Protein AF-A0A7S2Q8S0-F1 (afdb_monomer_lite)

pLDDT: mean 94.77, std 6.72, range [48.88, 98.56]

Radius of gyration: 13.39 Å; chains: 1; bounding box: 34×38×30 Å

Foldseek 3Di:
DQAKDWAFFPVQDWDWDWAKKAFDDALLCVPPVPPRHRPIDIFTFTDRGQATDGPDPVNVVVQVVLRFQGMFQADPVRAGDQDPPSLPRSHPSRGFWGADSNSPDIDGRTDVVVVDDD

Sequence (118 aa):
EEQPRSIHNKSGRFESRFTTVRIERCAASAVWLQGMEGSQMGVWVAHGEGRCHFPAPAVFERVRAREQVPMRYVDDDGAATERYPFN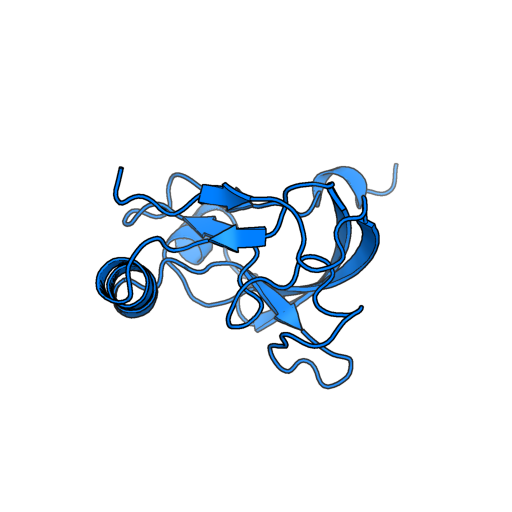PNGSPEGIVGLCSADGRHLAMMPHPERVTVW

InterPro domains:
  IPR029062 Class I glutamine amidotransferase-like [G3DSA:3.40.50.880] (1-118)
  IPR029062 Class I glutamine amidotransferase-like [SSF52317] (4-116)

Organism: NCBI:txid1333877

Structure (mmCIF, N/CA/C/O backbone):
data_AF-A0A7S2Q8S0-F1
#
_entry.id   AF-A0A7S2Q8S0-F1
#
loop_
_atom_site.group_PDB
_atom_site.id
_atom_site.type_symbol
_atom_site.label_atom_id
_atom_site.label_alt_id
_atom_site.label_comp_id
_atom_site.label_asym_id
_atom_site.label_entity_id
_atom_site.label_seq_id
_atom_site.pdbx_PDB_ins_code
_atom_site.Cartn_x
_atom_site.Cartn_y
_atom_site.Cartn_z
_atom_site.occupancy
_atom_site.B_iso_or_equiv
_atom_site.auth_seq_id
_atom_site.auth_comp_id
_atom_site.auth_asym_id
_atom_site.auth_atom_id
_atom_site.pdbx_PDB_model_num
ATOM 1 N N . GLU A 1 1 ? 20.006 -9.556 -0.561 1.00 57.66 1 GLU A N 1
ATOM 2 C CA . GLU A 1 1 ? 19.031 -8.441 -0.513 1.00 57.66 1 GLU A CA 1
ATOM 3 C C . GLU A 1 1 ? 17.639 -8.901 -0.971 1.00 57.66 1 GLU A C 1
ATOM 5 O O . GLU A 1 1 ? 17.241 -8.644 -2.098 1.00 57.66 1 GLU A O 1
ATOM 10 N N . GLU A 1 2 ? 16.882 -9.602 -0.120 1.00 82.75 2 GLU A N 1
ATOM 11 C CA . GLU A 1 2 ? 15.547 -10.144 -0.475 1.00 82.75 2 GLU A CA 1
ATOM 12 C C . GLU A 1 2 ? 14.382 -9.447 0.250 1.00 82.75 2 GLU A C 1
ATOM 14 O O . GLU A 1 2 ? 13.262 -9.957 0.299 1.00 82.75 2 GLU A O 1
ATOM 19 N N . GLN A 1 3 ? 14.637 -8.295 0.869 1.00 88.69 3 GLN A N 1
ATOM 20 C CA . GLN A 1 3 ? 13.606 -7.561 1.597 1.00 88.69 3 GLN A CA 1
ATOM 21 C C . GLN A 1 3 ? 12.861 -6.591 0.669 1.00 88.69 3 GLN A C 1
ATOM 23 O O . GLN A 1 3 ? 13.462 -6.080 -0.286 1.00 88.69 3 GLN A O 1
ATOM 28 N N . PRO A 1 4 ? 11.566 -6.328 0.934 1.00 93.62 4 PRO A N 1
ATOM 29 C CA . PRO A 1 4 ? 10.862 -5.222 0.305 1.00 93.62 4 PRO A CA 1
ATOM 30 C C . PRO A 1 4 ? 11.606 -3.910 0.558 1.00 93.62 4 PRO A C 1
ATOM 32 O O . PRO A 1 4 ? 12.161 -3.705 1.637 1.00 93.62 4 PRO A O 1
ATOM 35 N N . ARG A 1 5 ? 11.611 -3.023 -0.432 1.00 94.81 5 ARG A N 1
ATOM 36 C CA . ARG A 1 5 ? 12.244 -1.705 -0.327 1.00 94.81 5 ARG A CA 1
ATOM 37 C C . ARG A 1 5 ? 11.452 -0.666 -1.099 1.00 94.81 5 ARG A C 1
ATOM 39 O O . ARG A 1 5 ? 10.749 -1.012 -2.048 1.00 94.81 5 ARG A O 1
ATOM 46 N N . SER A 1 6 ? 11.600 0.592 -0.716 1.00 96.00 6 SER A N 1
ATOM 47 C CA . SER A 1 6 ? 11.070 1.704 -1.496 1.00 96.00 6 SER A CA 1
ATOM 48 C C . SER A 1 6 ? 12.042 2.054 -2.622 1.00 96.00 6 SER A C 1
ATOM 50 O O . SER A 1 6 ? 13.255 2.059 -2.425 1.00 96.00 6 SER A O 1
ATOM 52 N N . ILE A 1 7 ? 11.509 2.287 -3.818 1.00 97.06 7 ILE A N 1
ATOM 53 C CA . ILE A 1 7 ? 12.259 2.734 -4.996 1.00 97.06 7 ILE A CA 1
ATOM 54 C C . ILE A 1 7 ? 11.559 3.941 -5.623 1.00 97.06 7 ILE A C 1
ATOM 56 O O . ILE A 1 7 ? 10.447 4.305 -5.230 1.00 97.06 7 ILE A O 1
ATOM 60 N N . HIS A 1 8 ? 12.190 4.526 -6.642 1.00 98.06 8 HIS A N 1
ATOM 61 C CA . HIS A 1 8 ? 11.623 5.615 -7.433 1.00 98.06 8 HIS A CA 1
ATOM 62 C C . HIS A 1 8 ? 10.179 5.330 -7.869 1.00 98.06 8 HIS A C 1
ATOM 64 O O . HIS A 1 8 ? 9.843 4.236 -8.342 1.00 98.06 8 HIS A O 1
ATOM 70 N N . ASN A 1 9 ? 9.331 6.349 -7.722 1.00 98.19 9 ASN A N 1
ATOM 71 C CA . ASN A 1 9 ? 7.950 6.315 -8.183 1.00 98.19 9 ASN A CA 1
ATOM 72 C C . ASN A 1 9 ? 7.899 5.936 -9.669 1.00 98.19 9 ASN A C 1
ATOM 74 O O . ASN A 1 9 ? 8.736 6.370 -10.463 1.00 98.19 9 ASN A O 1
ATOM 78 N N . LYS A 1 10 ? 6.865 5.196 -10.081 1.00 97.50 10 LYS A N 1
ATOM 79 C CA . LYS A 1 10 ? 6.656 4.849 -11.496 1.00 97.50 10 LYS A CA 1
ATOM 80 C C . LYS A 1 10 ? 6.512 6.090 -12.392 1.00 97.50 10 LYS A C 1
ATOM 82 O O . LYS A 1 10 ? 6.860 6.022 -13.565 1.00 97.50 10 LYS A O 1
ATOM 87 N N . SER A 1 11 ? 6.041 7.215 -11.845 1.00 95.81 11 SER A N 1
ATOM 88 C CA . SER A 1 11 ? 5.950 8.498 -12.555 1.00 95.81 11 SER A CA 1
ATOM 89 C C . SER A 1 11 ? 7.310 9.154 -12.829 1.00 95.81 11 SER A C 1
ATOM 91 O O . SER A 1 11 ? 7.381 10.076 -13.640 1.00 95.81 11 SER A O 1
ATOM 93 N N . GLY A 1 12 ? 8.383 8.722 -12.151 1.00 95.94 12 GLY A N 1
ATOM 94 C CA . GLY A 1 12 ? 9.696 9.369 -12.203 1.00 95.94 12 GLY A CA 1
ATOM 95 C C . GLY A 1 12 ? 9.717 10.775 -11.590 1.00 95.94 12 GLY A C 1
ATOM 96 O O . GLY A 1 12 ? 10.649 11.534 -11.843 1.00 95.94 12 GLY A O 1
ATOM 97 N N . ARG A 1 13 ? 8.685 11.152 -10.823 1.00 96.50 13 ARG A N 1
ATOM 98 C CA . ARG A 1 13 ? 8.527 12.484 -10.223 1.00 96.50 13 ARG A CA 1
ATOM 99 C C . ARG A 1 13 ? 8.303 12.397 -8.720 1.00 96.50 13 ARG A C 1
ATOM 101 O O . ARG A 1 13 ? 7.815 11.390 -8.205 1.00 96.50 13 ARG A O 1
ATOM 108 N N . PHE A 1 14 ? 8.620 13.491 -8.031 1.00 98.06 14 PHE A N 1
ATOM 109 C CA . PHE A 1 14 ? 8.163 13.713 -6.666 1.00 98.06 14 PHE A CA 1
ATOM 110 C C . PHE A 1 14 ? 6.646 13.917 -6.659 1.00 98.06 14 PHE A C 1
ATOM 112 O O . PHE A 1 14 ? 6.128 14.744 -7.409 1.00 98.06 14 PHE A O 1
ATOM 119 N N . GLU A 1 15 ? 5.943 13.177 -5.807 1.00 98.12 15 GLU A N 1
ATOM 120 C CA . GLU A 1 15 ? 4.492 13.263 -5.667 1.00 98.12 15 GLU A CA 1
ATOM 121 C C . GLU A 1 15 ? 4.162 13.879 -4.304 1.00 98.12 15 GLU A C 1
ATOM 123 O O . GLU A 1 15 ? 4.432 13.277 -3.265 1.00 98.12 15 GLU A O 1
ATOM 128 N N . SER A 1 16 ? 3.583 15.083 -4.331 1.00 97.56 16 SER A N 1
ATOM 129 C CA . SER A 1 16 ? 2.986 15.759 -3.175 1.00 97.56 16 SER A CA 1
ATOM 130 C C . SER A 1 16 ? 1.476 15.7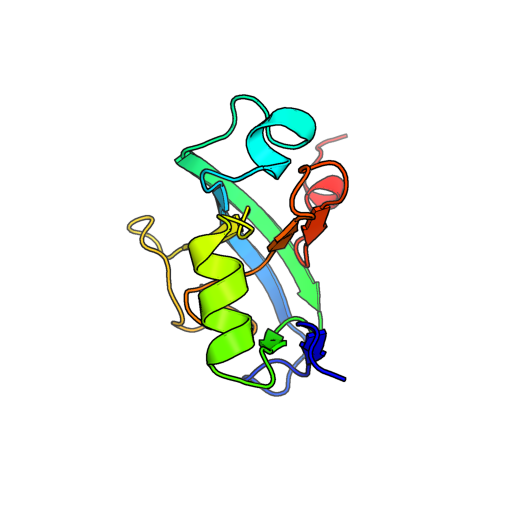69 -3.362 1.00 97.56 16 SER A C 1
ATOM 132 O O . SER A 1 16 ? 0.966 16.517 -4.200 1.00 97.56 16 SER A O 1
ATOM 134 N N . ARG A 1 17 ? 0.759 14.875 -2.678 1.00 96.75 17 ARG A N 1
ATOM 135 C CA . ARG A 1 17 ? -0.675 14.656 -2.916 1.00 96.75 17 ARG A CA 1
ATOM 136 C C . ARG A 1 17 ? -1.421 14.352 -1.630 1.00 96.75 17 ARG A C 1
ATOM 138 O O . ARG A 1 17 ? -0.859 13.805 -0.687 1.00 96.75 17 ARG A O 1
ATOM 145 N N . PHE A 1 18 ? -2.708 14.666 -1.642 1.00 96.94 18 PHE A N 1
ATOM 146 C CA . PHE A 1 18 ? -3.668 14.101 -0.710 1.00 96.94 18 PHE A CA 1
ATOM 147 C C . PHE A 1 18 ? -4.347 12.925 -1.412 1.00 96.94 18 PHE A C 1
ATOM 149 O O . PHE A 1 18 ? -4.891 13.103 -2.501 1.00 96.94 18 PHE A O 1
ATOM 156 N N . THR A 1 19 ? -4.234 11.723 -0.853 1.00 96.69 19 THR A N 1
ATOM 157 C CA . THR A 1 19 ? -4.772 10.490 -1.451 1.00 96.69 19 THR A CA 1
ATOM 158 C C . THR A 1 19 ? -5.532 9.677 -0.416 1.00 96.69 19 THR A C 1
ATOM 160 O O . THR A 1 19 ? -5.338 9.860 0.785 1.00 96.69 19 THR A O 1
ATOM 163 N N . THR A 1 20 ? -6.392 8.781 -0.881 1.00 98.00 20 THR A N 1
ATOM 164 C CA . THR A 1 20 ? -7.198 7.918 -0.027 1.00 98.00 20 THR A CA 1
ATOM 165 C C . THR A 1 20 ? -6.480 6.596 0.192 1.00 98.00 20 THR A C 1
ATOM 167 O O . THR A 1 20 ? -6.030 5.932 -0.747 1.00 98.00 20 THR A O 1
ATOM 170 N N . VAL A 1 21 ? -6.389 6.201 1.456 1.00 97.94 21 VAL A N 1
ATOM 171 C CA . VAL A 1 21 ? -5.905 4.885 1.857 1.00 97.94 21 VAL A CA 1
ATOM 172 C C . VAL A 1 21 ? -6.989 4.136 2.607 1.00 97.94 21 VAL A C 1
ATOM 174 O O . VAL A 1 21 ? -7.794 4.731 3.325 1.00 97.94 21 VAL A O 1
ATOM 177 N N . ARG A 1 22 ? -6.976 2.814 2.465 1.00 98.12 22 ARG A N 1
ATOM 178 C CA . ARG A 1 22 ? -7.771 1.899 3.273 1.00 98.12 22 ARG A CA 1
ATOM 179 C C . ARG A 1 22 ? -6.865 1.122 4.212 1.00 98.12 22 ARG A C 1
ATOM 181 O O . ARG A 1 22 ? -5.793 0.661 3.806 1.00 98.12 22 ARG A O 1
ATOM 188 N N . ILE A 1 23 ? -7.312 0.983 5.454 1.00 97.75 23 ILE A N 1
ATOM 189 C CA . ILE A 1 23 ? -6.655 0.142 6.450 1.00 97.75 23 ILE A CA 1
ATOM 190 C C . ILE A 1 23 ? -7.112 -1.298 6.256 1.00 97.75 23 ILE A C 1
ATOM 192 O O . ILE A 1 23 ? -8.305 -1.600 6.288 1.00 97.75 23 ILE A O 1
ATOM 196 N N . GLU A 1 24 ? -6.149 -2.183 6.052 1.00 96.88 24 GLU A N 1
ATOM 197 C CA . GLU A 1 24 ? -6.375 -3.608 5.851 1.00 96.88 24 GLU A CA 1
ATOM 198 C C . GLU A 1 24 ? -6.246 -4.367 7.175 1.00 96.88 24 GLU A C 1
ATOM 200 O O . GLU A 1 24 ? -5.618 -3.908 8.138 1.00 96.88 24 GLU A O 1
ATOM 205 N N . ARG A 1 25 ? -6.811 -5.573 7.223 1.00 95.38 25 ARG A N 1
ATOM 206 C CA . ARG A 1 25 ? -6.546 -6.501 8.320 1.00 95.38 25 ARG A CA 1
ATOM 207 C C . ARG A 1 25 ? -5.096 -6.973 8.256 1.00 95.38 25 ARG A C 1
ATOM 209 O O . ARG A 1 25 ? -4.662 -7.502 7.237 1.00 95.38 25 ARG A O 1
ATOM 216 N N . CYS A 1 26 ? -4.350 -6.793 9.342 1.00 93.56 26 CYS A N 1
ATOM 217 C CA . CYS A 1 26 ? -2.961 -7.234 9.450 1.00 93.56 26 CYS A CA 1
ATOM 218 C C . CYS A 1 26 ? -2.519 -7.327 10.918 1.00 93.56 26 CYS A C 1
ATOM 220 O O . CYS A 1 26 ? -3.239 -6.908 11.828 1.00 93.56 26 CYS A O 1
ATOM 222 N N . ALA A 1 27 ? -1.287 -7.785 11.154 1.00 89.38 27 ALA A N 1
ATOM 223 C CA . ALA A 1 27 ? -0.700 -7.791 12.495 1.00 89.38 27 ALA A CA 1
ATOM 224 C C . ALA A 1 27 ? -0.571 -6.378 13.110 1.00 89.38 27 ALA A C 1
ATOM 226 O O . ALA A 1 27 ? -0.816 -6.204 14.302 1.00 89.38 27 ALA A O 1
ATOM 227 N N . ALA A 1 28 ? -0.243 -5.342 12.323 1.00 89.75 28 ALA A N 1
ATOM 228 C CA . ALA A 1 28 ? -0.204 -3.961 12.825 1.00 89.75 28 ALA A CA 1
ATOM 229 C C . ALA A 1 28 ? -1.589 -3.406 13.200 1.00 89.75 28 ALA A C 1
ATOM 231 O O . ALA A 1 28 ? -1.661 -2.495 14.027 1.00 89.75 28 ALA A O 1
ATOM 232 N N . SER A 1 29 ? -2.680 -3.973 12.675 1.00 89.75 29 SER A N 1
ATOM 233 C CA . SER A 1 29 ? -4.050 -3.628 13.081 1.00 89.75 29 SER A CA 1
ATOM 234 C C . SER A 1 29 ? -4.364 -4.068 14.505 1.00 89.75 29 SER A C 1
ATOM 236 O O . SER A 1 29 ? -5.309 -3.565 15.091 1.00 89.75 29 SER A O 1
ATOM 238 N N . ALA A 1 30 ? -3.562 -4.948 15.107 1.00 85.94 30 ALA A N 1
ATOM 239 C CA . ALA A 1 30 ? -3.697 -5.304 16.517 1.00 85.94 30 ALA A CA 1
ATOM 240 C C . ALA A 1 30 ? -2.926 -4.368 17.471 1.00 85.94 30 ALA A C 1
ATOM 242 O O . ALA A 1 30 ? -3.116 -4.470 18.679 1.00 85.94 30 ALA A O 1
ATOM 243 N N . VAL A 1 31 ? -2.051 -3.489 16.959 1.00 93.69 31 VAL A N 1
ATOM 244 C CA . VAL A 1 31 ? -1.158 -2.648 17.784 1.00 93.69 31 VAL A CA 1
ATOM 245 C C . VAL A 1 31 ? -1.295 -1.166 17.443 1.00 93.69 31 VAL A C 1
ATOM 247 O O . VAL A 1 31 ? -1.679 -0.369 18.289 1.00 93.69 31 VAL A O 1
ATOM 250 N N . TRP A 1 32 ? -0.979 -0.787 16.205 1.00 94.94 32 TRP A N 1
ATOM 251 C CA . TRP A 1 32 ? -0.925 0.612 15.772 1.00 94.94 32 TRP A CA 1
ATOM 252 C C . TRP A 1 32 ? -2.250 1.102 15.195 1.00 94.94 32 TRP A C 1
ATOM 254 O O . TRP A 1 32 ? -2.608 2.260 15.376 1.00 94.94 32 TRP A O 1
ATOM 264 N N . LEU A 1 33 ? -2.965 0.224 14.487 1.00 95.69 33 LEU A N 1
ATOM 265 C CA . LEU A 1 33 ? -4.190 0.555 13.748 1.00 95.69 33 LEU A CA 1
ATOM 266 C C . LEU A 1 33 ? -5.419 -0.128 14.374 1.00 95.69 33 LEU A C 1
ATOM 268 O O . LEU A 1 33 ? -6.359 -0.517 13.677 1.00 95.69 33 LEU A O 1
ATOM 272 N N . GLN A 1 34 ? -5.389 -0.314 15.698 1.00 96.19 34 GLN A N 1
ATOM 273 C CA . GLN A 1 34 ? -6.444 -0.996 16.445 1.00 96.19 34 GLN A CA 1
ATOM 274 C C . GLN A 1 34 ? -7.789 -0.2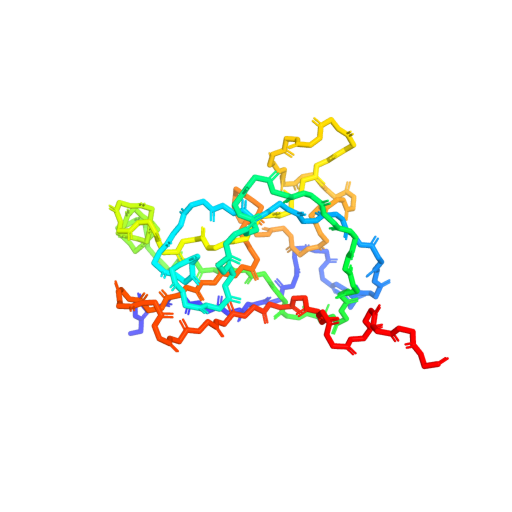89 16.284 1.00 96.19 34 GLN A C 1
ATOM 276 O O . GLN A 1 34 ? -7.923 0.901 16.549 1.00 96.19 34 GLN A O 1
ATOM 281 N N . GLY A 1 35 ? -8.798 -1.053 15.854 1.00 96.25 35 GLY A N 1
ATOM 282 C CA . GLY A 1 35 ? -10.154 -0.549 15.628 1.00 96.25 35 GLY A CA 1
ATOM 283 C C . GLY A 1 35 ? -10.334 0.238 14.327 1.00 96.25 35 GLY A C 1
ATOM 284 O O . GLY A 1 35 ? -11.421 0.756 14.099 1.00 96.25 35 GLY A O 1
ATOM 285 N N . MET A 1 36 ? -9.308 0.318 13.471 1.00 96.94 36 MET A N 1
ATOM 286 C CA . MET A 1 36 ? -9.358 1.074 12.212 1.00 96.94 36 MET A CA 1
ATOM 287 C C . MET A 1 36 ? -9.521 0.189 10.968 1.00 96.94 36 MET A C 1
ATOM 289 O O . MET A 1 36 ? -9.637 0.723 9.868 1.00 96.94 36 MET A O 1
ATOM 293 N N . GLU A 1 37 ? -9.535 -1.140 11.105 1.00 96.81 37 GLU A N 1
ATOM 294 C CA . GLU A 1 37 ? -9.714 -2.078 9.985 1.00 96.81 37 GLU A CA 1
ATOM 295 C C . GLU A 1 37 ? -10.942 -1.719 9.129 1.00 96.81 37 GLU A C 1
ATOM 297 O O . GLU A 1 37 ? -12.020 -1.436 9.647 1.00 96.81 37 GLU A O 1
ATOM 302 N N . GLY A 1 38 ? -10.763 -1.691 7.806 1.00 96.31 38 GLY A N 1
ATOM 303 C CA . GLY A 1 38 ? -11.801 -1.329 6.838 1.00 96.31 38 GLY A CA 1
ATOM 304 C C . GLY A 1 38 ? -12.047 0.176 6.692 1.00 96.31 38 GLY A C 1
ATOM 305 O O . GLY A 1 38 ? -12.707 0.588 5.738 1.00 96.31 38 GLY A O 1
ATOM 306 N N . SER A 1 39 ? -11.488 1.009 7.576 1.00 96.94 39 SER A N 1
ATOM 307 C CA . SER A 1 39 ? -11.608 2.463 7.466 1.00 96.94 39 SER A CA 1
ATOM 308 C C . SER A 1 39 ? -10.908 2.974 6.215 1.00 96.94 39 SER A C 1
ATOM 310 O O . SER A 1 39 ? -9.817 2.517 5.863 1.00 96.94 39 SER A O 1
ATOM 312 N N . GLN A 1 40 ? -11.520 3.970 5.582 1.00 97.06 40 GLN A N 1
ATOM 313 C CA . GLN A 1 40 ? -10.951 4.712 4.464 1.00 97.06 40 GLN A CA 1
ATOM 314 C C . GLN A 1 40 ? -10.749 6.159 4.894 1.00 97.06 40 GLN A C 1
ATOM 316 O O . GLN A 1 40 ? -11.647 6.767 5.475 1.00 97.06 40 GLN A O 1
ATOM 321 N N . MET A 1 41 ? -9.563 6.703 4.644 1.00 95.31 41 MET A N 1
ATOM 322 C CA . MET A 1 41 ? -9.229 8.066 5.046 1.00 95.31 41 MET A CA 1
ATOM 323 C C . MET A 1 41 ? -8.255 8.717 4.077 1.00 95.31 41 MET A C 1
ATOM 325 O O . MET A 1 41 ? -7.411 8.056 3.470 1.00 95.31 41 MET A O 1
ATOM 329 N N . GLY A 1 42 ? -8.380 10.036 3.955 1.00 95.94 42 GLY A N 1
ATOM 330 C CA . GLY A 1 42 ? -7.426 10.856 3.228 1.00 95.94 42 GLY A CA 1
ATOM 331 C C . GLY A 1 42 ? -6.144 11.056 4.034 1.00 95.94 42 GLY A C 1
ATOM 332 O O . GLY A 1 42 ? -6.191 11.321 5.236 1.00 95.94 42 GLY A O 1
ATOM 333 N N . VAL A 1 43 ? -4.998 10.943 3.372 1.00 96.50 43 VAL A N 1
ATOM 334 C CA . VAL A 1 43 ? -3.676 11.119 3.974 1.00 96.50 43 VAL A CA 1
ATOM 335 C C . VAL A 1 43 ? -2.734 11.846 3.017 1.00 96.50 43 VAL A C 1
ATOM 337 O O . VAL A 1 43 ? -2.809 11.697 1.794 1.00 96.50 43 VAL A O 1
ATOM 340 N N . TRP A 1 44 ? -1.826 12.647 3.576 1.00 97.25 44 TRP A N 1
ATOM 341 C CA . TRP A 1 44 ? -0.783 13.314 2.803 1.00 97.25 44 TRP A CA 1
ATOM 342 C C . TRP A 1 44 ? 0.328 12.344 2.402 1.00 97.25 44 TRP A C 1
ATOM 344 O O . TRP A 1 44 ? 0.804 11.550 3.210 1.00 97.25 44 TRP A O 1
ATOM 354 N N . VAL A 1 45 ? 0.800 12.462 1.165 1.00 97.44 45 VAL A N 1
ATOM 355 C CA . VAL A 1 45 ? 2.016 11.815 0.665 1.00 97.44 45 VAL A CA 1
ATOM 356 C C . VAL A 1 45 ? 2.964 12.870 0.105 1.00 97.44 45 VAL A C 1
ATOM 358 O O . VAL A 1 45 ? 2.519 13.863 -0.473 1.00 97.44 45 VAL A O 1
ATOM 361 N N . ALA A 1 46 ? 4.267 12.669 0.296 1.00 97.38 46 ALA A N 1
ATOM 362 C CA . ALA A 1 46 ? 5.309 13.595 -0.140 1.00 97.38 46 ALA A CA 1
ATOM 363 C C . ALA A 1 46 ? 6.622 12.833 -0.402 1.00 97.38 46 ALA A C 1
ATOM 365 O O . ALA A 1 46 ? 7.535 12.861 0.421 1.00 97.38 46 ALA A O 1
ATOM 366 N N . HIS A 1 47 ? 6.716 12.111 -1.523 1.00 97.94 47 HIS A N 1
ATOM 367 C CA . HIS A 1 47 ? 7.873 11.251 -1.817 1.00 97.94 47 HIS A CA 1
ATOM 368 C C . HIS A 1 47 ? 8.225 11.182 -3.311 1.00 97.94 47 HIS A C 1
ATOM 370 O O . HIS A 1 47 ? 7.349 11.166 -4.177 1.00 97.94 47 HIS A O 1
ATOM 376 N N . GLY A 1 48 ? 9.521 11.069 -3.621 1.00 97.50 48 GLY A N 1
ATOM 377 C CA . GLY A 1 48 ? 10.035 10.685 -4.950 1.00 97.50 48 GLY A CA 1
ATOM 378 C C . GLY A 1 48 ? 10.341 9.188 -5.077 1.00 97.50 48 GLY A C 1
ATOM 379 O O . GLY A 1 48 ? 10.318 8.636 -6.176 1.00 97.50 48 GLY A O 1
ATOM 380 N N . GLU A 1 49 ? 10.552 8.523 -3.939 1.00 97.88 49 GLU A N 1
ATOM 381 C CA . GLU A 1 49 ? 10.912 7.108 -3.833 1.00 97.88 49 GLU A CA 1
ATOM 382 C C . GLU A 1 49 ? 9.958 6.375 -2.884 1.00 97.88 49 GLU A C 1
ATOM 384 O O . GLU A 1 49 ? 10.355 5.885 -1.833 1.00 97.88 49 GLU A O 1
ATOM 389 N N . GLY A 1 50 ? 8.663 6.365 -3.206 1.00 96.88 50 GLY A N 1
ATOM 390 C CA . GLY A 1 50 ? 7.647 5.712 -2.372 1.00 96.88 50 GLY A CA 1
ATOM 391 C C . GLY A 1 50 ? 7.148 4.377 -2.899 1.00 96.88 50 GLY A C 1
ATOM 392 O O . GLY A 1 50 ? 6.304 3.753 -2.261 1.00 96.88 50 GLY A O 1
ATOM 393 N N . ARG A 1 51 ? 7.626 3.931 -4.064 1.00 97.94 51 ARG A N 1
ATOM 394 C CA . ARG A 1 51 ? 7.115 2.718 -4.697 1.00 97.94 51 ARG A CA 1
ATOM 395 C C . ARG A 1 51 ? 7.631 1.493 -3.960 1.00 97.94 51 ARG A C 1
ATOM 397 O O . ARG A 1 51 ? 8.833 1.244 -3.948 1.00 97.94 51 ARG A O 1
ATOM 404 N N . CYS A 1 52 ? 6.724 0.692 -3.417 1.00 96.81 52 CYS A N 1
ATOM 405 C CA . CYS A 1 52 ? 7.062 -0.572 -2.786 1.00 96.81 52 CYS A CA 1
ATOM 406 C C . CYS A 1 52 ? 7.515 -1.573 -3.855 1.00 96.81 52 CYS A C 1
ATOM 408 O O . CYS A 1 52 ? 6.776 -1.898 -4.788 1.00 96.81 52 CYS A O 1
ATOM 410 N N . HIS A 1 53 ? 8.750 -2.048 -3.735 1.00 96.19 53 HIS A N 1
ATOM 411 C CA . HIS A 1 53 ? 9.349 -3.006 -4.646 1.00 96.19 53 HIS A CA 1
ATOM 412 C C . HIS A 1 53 ? 9.690 -4.304 -3.924 1.00 96.19 53 HIS A C 1
ATOM 414 O O . HIS A 1 53 ? 10.418 -4.322 -2.929 1.00 96.19 53 HIS A O 1
ATOM 420 N N . PHE A 1 54 ? 9.194 -5.400 -4.491 1.00 96.12 54 PHE A N 1
ATOM 421 C CA . PHE A 1 54 ? 9.453 -6.758 -4.042 1.00 96.12 54 PHE A CA 1
ATOM 422 C C . PHE A 1 54 ? 10.414 -7.412 -5.045 1.00 96.12 54 PHE A C 1
ATOM 424 O O . PHE A 1 54 ? 10.036 -7.589 -6.203 1.00 96.12 54 PHE A O 1
ATOM 431 N N . PRO A 1 55 ? 11.652 -7.751 -4.643 1.00 94.50 55 PRO A N 1
ATOM 432 C CA . PRO A 1 55 ? 12.690 -8.186 -5.581 1.00 94.50 55 PRO A CA 1
ATOM 433 C C . PRO A 1 55 ? 12.422 -9.550 -6.229 1.00 94.50 55 PRO A C 1
ATOM 435 O O . PRO A 1 55 ? 12.993 -9.844 -7.274 1.00 94.50 55 PRO A O 1
ATOM 438 N N . ALA A 1 56 ? 11.567 -10.379 -5.625 1.00 95.00 56 ALA A N 1
ATOM 439 C CA . ALA A 1 56 ? 11.170 -11.670 -6.171 1.00 95.00 56 ALA A CA 1
ATOM 440 C C . ALA A 1 56 ? 9.689 -11.962 -5.873 1.00 95.00 56 ALA A C 1
ATOM 442 O O . ALA A 1 56 ? 9.204 -11.570 -4.805 1.00 95.00 56 ALA A O 1
ATOM 443 N N . PRO A 1 57 ? 8.985 -12.717 -6.741 1.00 94.62 57 PRO A N 1
ATOM 444 C CA . PRO A 1 57 ? 7.595 -13.115 -6.504 1.00 94.62 57 PRO A CA 1
ATOM 445 C C . PRO A 1 57 ? 7.391 -13.813 -5.153 1.00 94.62 57 PRO A C 1
ATOM 447 O O . PRO A 1 57 ? 6.448 -13.506 -4.435 1.00 94.62 57 PRO A O 1
ATOM 450 N N . ALA A 1 58 ? 8.333 -14.665 -4.736 1.00 95.69 58 ALA A N 1
ATOM 451 C CA . ALA A 1 58 ? 8.275 -15.345 -3.439 1.00 95.69 58 ALA A CA 1
ATOM 452 C C . ALA A 1 58 ? 8.272 -14.377 -2.238 1.00 95.69 58 ALA A C 1
ATOM 454 O O . ALA A 1 58 ? 7.682 -14.677 -1.201 1.00 95.69 58 ALA A O 1
ATOM 455 N N . VAL A 1 59 ? 8.915 -13.209 -2.360 1.00 95.19 59 VAL A N 1
ATOM 456 C CA . VAL A 1 59 ? 8.915 -12.179 -1.308 1.00 95.19 59 VAL A CA 1
ATOM 457 C C . VAL A 1 59 ? 7.542 -11.523 -1.219 1.00 95.19 59 VAL A C 1
ATOM 459 O O . VAL A 1 59 ? 7.033 -11.334 -0.116 1.00 95.19 59 VAL A O 1
ATOM 462 N N . PHE A 1 60 ? 6.942 -11.213 -2.368 1.00 95.56 60 PHE A N 1
ATOM 463 C CA . PHE A 1 60 ? 5.602 -10.641 -2.450 1.00 95.56 60 PHE A CA 1
ATOM 464 C C . PHE A 1 60 ? 4.547 -11.599 -1.886 1.00 95.56 60 PHE A C 1
ATOM 466 O O . PHE A 1 60 ? 3.797 -11.229 -0.984 1.00 95.56 60 PHE A O 1
ATOM 473 N N . GLU A 1 61 ? 4.569 -12.862 -2.317 1.00 95.19 61 GLU A N 1
ATOM 474 C CA . GLU A 1 61 ? 3.649 -13.887 -1.816 1.00 95.19 61 GLU A CA 1
ATOM 475 C C . GLU A 1 61 ? 3.822 -14.140 -0.318 1.00 95.19 61 GLU A C 1
ATOM 477 O O . GLU A 1 61 ? 2.838 -14.277 0.401 1.00 95.19 61 GLU A O 1
ATOM 482 N N . ARG A 1 62 ? 5.057 -14.121 0.199 1.00 94.81 62 ARG A N 1
ATOM 483 C CA . ARG A 1 62 ? 5.305 -14.246 1.642 1.00 94.81 62 ARG A CA 1
ATOM 484 C C . ARG A 1 62 ? 4.683 -13.099 2.439 1.00 94.81 62 ARG A C 1
ATOM 486 O O . ARG A 1 62 ? 4.138 -13.347 3.509 1.00 94.81 62 ARG A O 1
ATOM 493 N N . VAL A 1 63 ? 4.779 -11.866 1.944 1.00 94.56 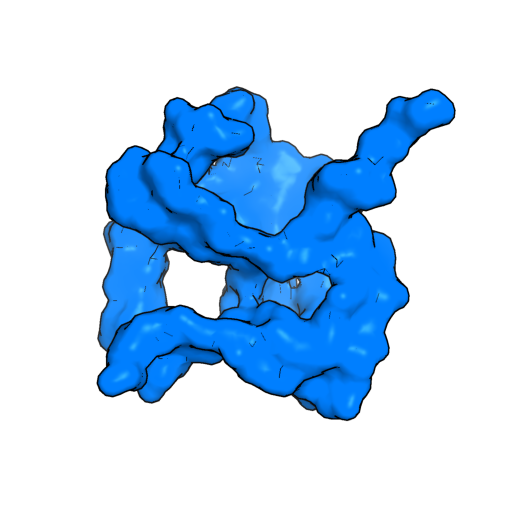63 VAL A N 1
ATOM 494 C CA . VAL A 1 63 ? 4.190 -10.679 2.588 1.00 94.56 63 VAL A CA 1
ATOM 495 C C . VAL A 1 63 ? 2.662 -10.757 2.589 1.00 94.56 63 VAL A C 1
ATOM 497 O O . VAL A 1 63 ? 2.043 -10.452 3.609 1.00 94.56 63 VAL A O 1
ATOM 500 N N . ARG A 1 64 ? 2.062 -11.228 1.488 1.00 93.62 64 ARG A N 1
ATOM 501 C CA . ARG A 1 64 ? 0.611 -11.445 1.372 1.00 93.62 64 ARG A CA 1
ATOM 502 C C . ARG A 1 64 ? 0.129 -12.565 2.290 1.00 93.62 64 ARG A C 1
ATOM 504 O O . ARG A 1 64 ? -0.769 -12.346 3.091 1.00 93.62 64 ARG A O 1
ATOM 511 N N . ALA A 1 65 ? 0.770 -13.732 2.230 1.00 93.94 65 ALA A N 1
ATOM 512 C CA . ALA A 1 65 ? 0.400 -14.910 3.014 1.00 93.94 65 ALA A CA 1
ATOM 513 C C . ALA A 1 65 ? 0.538 -14.703 4.529 1.00 93.94 65 ALA A C 1
ATOM 515 O O . ALA A 1 65 ? -0.131 -15.374 5.307 1.00 93.94 65 ALA A O 1
ATOM 516 N N . ARG A 1 66 ? 1.417 -13.790 4.955 1.00 93.88 66 ARG A N 1
ATOM 517 C CA . ARG A 1 66 ? 1.600 -13.418 6.364 1.00 93.88 66 ARG A CA 1
ATOM 518 C C . ARG A 1 66 ? 0.759 -12.215 6.792 1.00 93.88 66 ARG A C 1
ATOM 520 O O . ARG A 1 66 ? 0.971 -11.724 7.895 1.00 93.88 66 ARG A O 1
ATOM 527 N N . GLU A 1 67 ? -0.121 -11.716 5.923 1.00 94.06 67 GLU A N 1
ATOM 528 C CA . GLU A 1 67 ? -0.979 -10.558 6.195 1.00 94.06 67 GLU A CA 1
ATOM 529 C C . GLU A 1 67 ? -0.176 -9.350 6.711 1.00 94.06 67 GLU A C 1
ATOM 531 O O . GLU A 1 67 ? -0.529 -8.709 7.697 1.00 94.06 67 GLU A O 1
ATOM 536 N N . GLN A 1 68 ? 0.956 -9.045 6.065 1.00 96.31 68 GLN A N 1
ATOM 537 C CA . GLN A 1 68 ? 1.868 -7.971 6.489 1.00 96.31 68 GLN A CA 1
ATOM 538 C C . GLN A 1 68 ? 1.613 -6.638 5.774 1.00 96.31 68 GLN A C 1
ATOM 540 O O . GLN A 1 68 ? 2.486 -5.770 5.759 1.00 96.31 68 GLN A O 1
ATOM 545 N N . VAL A 1 69 ? 0.439 -6.481 5.159 1.00 97.25 69 VAL A N 1
ATOM 546 C CA . VAL A 1 69 ? 0.040 -5.293 4.398 1.00 97.25 69 VAL A CA 1
ATOM 547 C C . VAL A 1 69 ? -1.029 -4.535 5.192 1.00 97.25 69 VAL A C 1
ATOM 549 O O . VAL A 1 69 ? -2.198 -4.875 5.078 1.00 97.25 69 VAL A O 1
ATOM 552 N N . PRO A 1 70 ? -0.659 -3.528 5.999 1.00 97.06 70 PRO A N 1
ATOM 553 C CA . PRO A 1 70 ? -1.591 -2.724 6.795 1.00 97.06 70 PRO A CA 1
ATOM 554 C C . PRO A 1 70 ? -2.403 -1.704 6.000 1.00 97.06 70 PRO A C 1
ATOM 556 O O . PRO A 1 70 ? -3.425 -1.230 6.488 1.00 97.06 70 PRO A O 1
ATOM 559 N N . MET A 1 71 ? -1.922 -1.285 4.827 1.00 97.19 71 MET A N 1
ATOM 560 C CA . MET A 1 71 ? -2.460 -0.107 4.152 1.00 97.19 71 MET A CA 1
ATOM 561 C C . MET A 1 71 ? -2.315 -0.198 2.639 1.00 97.19 71 MET A C 1
ATOM 563 O O . MET A 1 71 ? -1.237 -0.528 2.125 1.00 97.19 71 MET A O 1
ATOM 567 N N . ARG A 1 72 ? -3.391 0.158 1.933 1.00 98.25 72 ARG A N 1
ATOM 568 C CA . ARG A 1 72 ? -3.432 0.230 0.469 1.00 98.25 72 ARG A CA 1
ATOM 569 C C . ARG A 1 72 ? -4.008 1.559 -0.001 1.00 98.25 72 ARG A C 1
ATOM 571 O O . ARG A 1 72 ? -4.954 2.059 0.600 1.00 98.25 72 ARG A O 1
ATOM 578 N N . TYR A 1 73 ? -3.475 2.100 -1.091 1.00 98.56 73 TYR A N 1
ATOM 579 C CA . TYR A 1 73 ? -4.152 3.143 -1.856 1.00 98.56 73 TYR A CA 1
ATOM 580 C C . TYR A 1 73 ? -5.429 2.593 -2.477 1.00 98.56 73 TYR A C 1
ATOM 582 O O . TYR A 1 73 ? -5.428 1.484 -3.024 1.00 98.56 73 TYR A O 1
ATOM 590 N N . VAL A 1 74 ? -6.485 3.396 -2.432 1.00 98.56 74 VAL A N 1
ATOM 591 C CA . VAL A 1 74 ? -7.778 3.070 -3.031 1.00 98.56 74 VAL A CA 1
ATOM 592 C C . VAL A 1 74 ? -8.234 4.166 -3.991 1.00 98.56 74 VAL A C 1
ATOM 594 O O . VAL A 1 74 ? -7.783 5.307 -3.899 1.00 98.56 74 VAL A O 1
ATOM 597 N N . ASP A 1 75 ? -9.082 3.801 -4.946 1.00 97.75 75 ASP A N 1
ATOM 598 C CA . ASP A 1 75 ? -9.782 4.755 -5.806 1.00 97.75 75 ASP A CA 1
ATOM 599 C C . ASP A 1 75 ? -11.053 5.312 -5.139 1.00 97.75 75 ASP A C 1
ATOM 601 O O . ASP A 1 75 ? -11.310 5.072 -3.958 1.00 97.75 75 ASP A O 1
ATOM 605 N N . ASP A 1 76 ? -11.832 6.088 -5.896 1.00 96.12 76 ASP A N 1
ATOM 606 C CA . ASP A 1 76 ? -13.057 6.741 -5.416 1.00 96.12 76 ASP A CA 1
ATOM 607 C C . ASP A 1 76 ? -14.167 5.747 -5.025 1.00 96.12 76 ASP A C 1
ATOM 609 O O . ASP A 1 76 ? -15.028 6.083 -4.214 1.00 96.12 76 ASP A O 1
ATOM 613 N N . ASP A 1 77 ? -14.123 4.517 -5.548 1.00 96.38 77 ASP A N 1
ATOM 614 C CA . ASP A 1 77 ? -15.037 3.430 -5.173 1.00 96.38 77 ASP A CA 1
ATOM 615 C C . ASP A 1 77 ? -14.536 2.667 -3.929 1.00 96.38 77 ASP A C 1
ATOM 617 O O . ASP A 1 77 ? -15.159 1.709 -3.460 1.00 96.38 77 ASP A O 1
ATOM 621 N N . GLY A 1 78 ? -13.387 3.073 -3.380 1.00 95.88 78 GLY A N 1
ATOM 622 C CA . GLY A 1 78 ? -12.742 2.426 -2.248 1.00 95.88 78 GLY A CA 1
ATOM 623 C C . GLY A 1 78 ? -12.059 1.108 -2.609 1.00 95.88 78 GLY A C 1
ATOM 624 O O . GLY A 1 78 ? -11.723 0.339 -1.703 1.00 95.88 78 GLY A O 1
ATOM 625 N N . ALA A 1 79 ? -11.842 0.816 -3.897 1.00 97.69 79 ALA A N 1
ATOM 626 C CA . ALA A 1 79 ? -11.157 -0.386 -4.358 1.00 97.69 79 ALA A CA 1
ATOM 627 C C . ALA A 1 79 ? -9.638 -0.169 -4.407 1.00 97.69 79 ALA A C 1
ATOM 629 O O . ALA A 1 79 ? -9.152 0.878 -4.833 1.00 97.69 79 ALA A O 1
ATOM 630 N N . ALA A 1 80 ? -8.859 -1.167 -3.972 1.00 98.12 80 ALA A N 1
ATOM 631 C CA . ALA A 1 80 ? -7.399 -1.091 -4.026 1.00 98.12 80 ALA A CA 1
ATOM 632 C C . ALA A 1 80 ? -6.926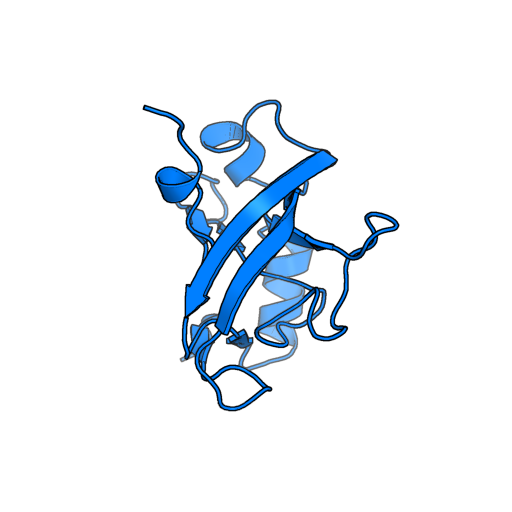 -0.922 -5.474 1.00 98.12 80 ALA A C 1
ATOM 634 O O . ALA A 1 80 ? -7.380 -1.645 -6.362 1.00 98.12 80 ALA A O 1
ATOM 635 N N . THR A 1 81 ? -6.013 0.020 -5.715 1.00 98.19 81 THR A N 1
ATOM 636 C CA . THR A 1 81 ? -5.720 0.457 -7.084 1.00 98.19 81 THR A CA 1
ATOM 637 C C . THR A 1 81 ? -4.234 0.658 -7.362 1.00 98.19 81 THR A C 1
ATOM 639 O O . THR A 1 81 ? -3.436 1.034 -6.503 1.00 98.19 81 THR A O 1
ATOM 642 N N . GLU A 1 82 ? -3.856 0.430 -8.618 1.00 98.19 82 GLU A N 1
ATOM 643 C CA . GLU A 1 82 ? -2.560 0.816 -9.191 1.00 98.19 82 GLU A CA 1
ATOM 644 C C . GLU A 1 82 ? -2.686 2.015 -10.143 1.00 98.19 82 GLU A C 1
ATOM 646 O O . GLU A 1 82 ? -1.707 2.438 -10.765 1.00 98.19 82 GLU A O 1
ATOM 651 N N . ARG A 1 83 ? -3.898 2.572 -10.277 1.00 98.00 83 ARG A N 1
ATOM 652 C CA . ARG A 1 83 ? -4.191 3.665 -11.201 1.00 98.00 83 ARG A CA 1
ATOM 653 C C . ARG A 1 83 ? -3.634 4.979 -10.665 1.00 98.00 83 ARG A C 1
ATOM 655 O O . ARG A 1 83 ? -3.988 5.426 -9.578 1.00 98.00 83 ARG A O 1
ATOM 662 N N . TYR A 1 84 ? -2.814 5.645 -11.468 1.00 97.12 84 TYR A N 1
ATOM 663 C CA . TYR A 1 84 ? -2.409 7.024 -11.207 1.00 97.12 84 TYR A CA 1
ATOM 664 C C . TYR A 1 84 ? -3.602 7.982 -11.420 1.00 97.12 84 TYR A C 1
ATOM 666 O O . TYR A 1 84 ? -4.331 7.796 -12.397 1.00 97.12 84 TYR A O 1
ATOM 674 N N . PRO A 1 85 ? -3.817 9.014 -10.578 1.00 95.69 85 PRO A N 1
ATOM 675 C CA . PRO A 1 85 ? -2.990 9.428 -9.440 1.00 95.69 85 PRO A CA 1
ATOM 676 C C . PRO A 1 85 ? -3.400 8.839 -8.077 1.00 95.69 85 PRO A C 1
ATOM 678 O O . PRO A 1 85 ? -2.745 9.159 -7.089 1.00 95.69 85 PRO A O 1
ATOM 681 N N . PHE A 1 86 ? -4.443 8.001 -8.004 1.00 97.75 86 PHE A N 1
ATOM 682 C CA . PHE A 1 86 ? -4.924 7.383 -6.753 1.00 97.75 86 PHE A CA 1
ATOM 683 C C . PHE A 1 86 ? -3.822 6.587 -6.046 1.00 97.75 86 PHE A C 1
ATOM 685 O O . PHE A 1 86 ? -3.598 6.733 -4.847 1.00 97.75 86 PHE A O 1
ATOM 692 N N . ASN A 1 87 ? -3.055 5.828 -6.827 1.00 98.38 87 ASN A N 1
ATOM 693 C CA . ASN A 1 87 ? -1.769 5.278 -6.430 1.00 98.38 87 ASN A CA 1
ATOM 694 C C . ASN A 1 87 ? -0.641 6.120 -7.061 1.00 98.38 87 ASN A C 1
ATOM 696 O O . ASN A 1 87 ? -0.312 5.936 -8.238 1.00 98.38 87 ASN A O 1
ATOM 700 N N . PRO A 1 88 ? -0.053 7.067 -6.311 1.00 97.69 88 PRO A N 1
ATOM 701 C CA . PRO A 1 88 ? 0.885 8.044 -6.859 1.00 97.69 88 PRO A CA 1
ATOM 702 C C . PRO A 1 88 ? 2.262 7.457 -7.185 1.00 97.69 88 PRO A C 1
ATOM 704 O O . PRO A 1 88 ? 2.950 7.957 -8.072 1.00 97.69 88 PRO A O 1
ATOM 707 N N . ASN A 1 89 ? 2.683 6.394 -6.496 1.00 97.75 89 ASN A N 1
ATOM 708 C CA . ASN A 1 89 ? 4.010 5.798 -6.683 1.00 97.75 89 ASN A CA 1
ATOM 709 C C . ASN A 1 89 ? 4.014 4.549 -7.579 1.00 97.75 89 ASN A C 1
ATOM 711 O O . ASN A 1 89 ? 5.079 4.160 -8.065 1.00 97.75 89 ASN A O 1
ATOM 715 N N . GLY A 1 90 ? 2.854 3.952 -7.859 1.00 97.69 90 GLY A N 1
ATOM 716 C CA . GLY A 1 90 ? 2.731 2.736 -8.662 1.00 97.69 90 GLY A CA 1
ATOM 717 C C . GLY A 1 90 ? 3.175 1.473 -7.921 1.00 97.69 90 GLY A C 1
ATOM 718 O O . GLY A 1 90 ? 3.735 0.563 -8.544 1.00 97.69 90 GLY A O 1
ATOM 719 N N . SER A 1 91 ? 3.000 1.432 -6.598 1.00 98.19 91 SER A N 1
ATOM 720 C CA . SER A 1 91 ? 3.174 0.208 -5.811 1.00 98.19 91 SER A CA 1
ATOM 721 C C . SER A 1 91 ? 2.186 -0.877 -6.256 1.00 98.19 91 SER A C 1
ATOM 723 O O . SER A 1 91 ? 1.020 -0.550 -6.486 1.00 98.19 91 SER A O 1
ATOM 725 N N . PRO A 1 92 ? 2.607 -2.152 -6.335 1.00 97.44 92 PRO A N 1
ATOM 726 C CA . PRO A 1 92 ? 1.720 -3.251 -6.707 1.00 97.44 92 PRO A CA 1
ATOM 727 C C . PRO A 1 92 ? 0.590 -3.415 -5.685 1.00 97.44 92 PRO A C 1
ATOM 729 O O . PRO A 1 92 ? 0.798 -3.210 -4.488 1.00 97.44 92 PRO A O 1
ATOM 732 N N . GLU A 1 93 ? -0.606 -3.755 -6.166 1.00 97.31 93 GLU A N 1
ATOM 733 C CA . GLU A 1 93 ? -1.854 -3.868 -5.399 1.00 97.31 93 GLU A CA 1
ATOM 734 C C . GLU A 1 93 ? -2.156 -2.661 -4.473 1.00 97.31 93 GLU A C 1
ATOM 736 O O . GLU A 1 93 ? -2.809 -2.803 -3.432 1.00 97.31 93 GLU A O 1
ATOM 741 N N . GLY A 1 94 ? -1.633 -1.473 -4.789 1.00 97.75 94 GLY A N 1
ATOM 742 C CA . GLY A 1 94 ? -1.809 -0.286 -3.950 1.00 97.75 94 GLY A CA 1
ATOM 743 C C . GLY A 1 94 ? -1.007 -0.282 -2.647 1.00 97.75 94 GLY A C 1
ATOM 744 O O . GLY A 1 94 ? -1.215 0.615 -1.839 1.00 97.75 94 GLY A O 1
ATOM 745 N N . ILE A 1 95 ? -0.106 -1.242 -2.404 1.00 98.00 95 ILE A N 1
ATOM 746 C CA . ILE A 1 95 ? 0.585 -1.390 -1.111 1.00 98.00 95 ILE A CA 1
ATOM 747 C C . ILE A 1 95 ? 1.399 -0.142 -0.765 1.00 98.00 95 ILE A C 1
ATOM 749 O O . ILE A 1 95 ? 2.309 0.251 -1.498 1.00 98.00 95 ILE A O 1
ATOM 753 N N . VAL A 1 96 ? 1.119 0.448 0.396 1.00 97.06 96 VAL A N 1
ATOM 754 C CA . VAL A 1 96 ? 1.803 1.669 0.851 1.00 97.06 96 VAL A CA 1
ATOM 755 C C . VAL A 1 96 ? 2.311 1.595 2.297 1.00 97.06 96 VAL A C 1
ATOM 757 O O . VAL A 1 96 ? 2.991 2.498 2.789 1.00 97.06 96 VAL A O 1
ATOM 760 N N . GLY A 1 97 ? 2.043 0.483 2.972 1.00 96.12 97 GLY A N 1
ATOM 761 C CA . GLY A 1 97 ? 2.634 0.171 4.262 1.00 96.12 97 GLY A CA 1
ATOM 762 C C . GLY A 1 97 ? 2.953 -1.309 4.381 1.00 96.12 97 GLY A C 1
ATOM 763 O O . GLY A 1 97 ? 2.364 -2.138 3.688 1.00 96.12 97 GLY A O 1
ATOM 764 N N . LEU A 1 98 ? 3.888 -1.624 5.271 1.00 96.81 98 LEU A N 1
ATOM 765 C CA . LEU A 1 98 ? 4.271 -2.972 5.668 1.00 96.81 98 LEU A CA 1
ATOM 766 C C . LEU A 1 98 ? 4.423 -3.033 7.185 1.00 96.81 98 LEU A C 1
ATOM 768 O O . LEU A 1 98 ? 4.839 -2.058 7.811 1.00 96.81 98 LEU A O 1
ATOM 772 N N . CYS A 1 99 ? 4.138 -4.188 7.778 1.00 96.44 99 CYS A N 1
ATOM 773 C CA . CYS A 1 99 ? 4.377 -4.409 9.200 1.00 96.44 99 CYS A CA 1
ATOM 774 C C . CYS A 1 99 ? 5.225 -5.651 9.482 1.00 96.44 99 CYS A C 1
ATOM 776 O O . CYS A 1 99 ? 5.304 -6.582 8.676 1.00 96.44 99 CYS A O 1
ATOM 778 N N . SER A 1 100 ? 5.863 -5.689 10.653 1.00 95.12 100 SER A N 1
ATOM 779 C CA . SER A 1 100 ? 6.502 -6.909 11.153 1.00 95.12 100 SER A CA 1
ATOM 780 C C . SER A 1 100 ? 5.459 -8.005 11.397 1.00 95.12 100 SER A C 1
ATOM 782 O O . SER A 1 100 ? 4.273 -7.728 11.572 1.00 95.12 100 SER A O 1
ATOM 784 N N . ALA A 1 101 ? 5.893 -9.269 11.403 1.00 92.38 101 ALA A N 1
ATOM 785 C CA . ALA A 1 101 ? 4.994 -10.415 11.582 1.00 92.38 101 ALA A CA 1
ATOM 786 C C . ALA A 1 101 ? 4.279 -10.417 12.947 1.00 92.38 101 ALA A C 1
ATOM 788 O O . ALA A 1 101 ? 3.215 -11.002 13.086 1.00 92.38 101 ALA A O 1
ATOM 789 N N . ASP A 1 102 ? 4.859 -9.746 13.941 1.00 93.44 102 ASP A N 1
ATOM 790 C CA . ASP A 1 102 ? 4.282 -9.545 15.272 1.00 93.44 102 ASP A CA 1
ATOM 791 C C . ASP A 1 102 ? 3.538 -8.204 15.421 1.00 93.44 102 ASP A C 1
ATOM 793 O O . ASP A 1 102 ? 3.127 -7.852 16.522 1.00 93.44 102 ASP A O 1
ATOM 797 N N . GLY A 1 103 ? 3.417 -7.417 14.345 1.00 93.88 103 GLY A N 1
ATOM 798 C CA . GLY A 1 103 ? 2.696 -6.142 14.324 1.00 93.88 103 GLY A CA 1
ATOM 799 C C . GLY A 1 103 ? 3.364 -4.981 15.066 1.00 93.88 103 GLY A C 1
ATOM 800 O O . GLY A 1 103 ? 2.884 -3.854 14.972 1.00 93.88 103 GLY A O 1
ATOM 801 N N . ARG A 1 104 ? 4.477 -5.211 15.775 1.00 95.25 104 ARG A N 1
ATOM 802 C CA . ARG A 1 104 ? 5.131 -4.190 16.614 1.00 95.25 104 ARG A CA 1
ATOM 803 C C . ARG A 1 104 ? 5.831 -3.093 15.818 1.00 95.25 104 ARG A C 1
ATOM 805 O O . ARG A 1 104 ? 5.985 -1.992 16.332 1.00 95.25 104 ARG A O 1
ATOM 812 N N . HIS A 1 105 ? 6.209 -3.358 14.573 1.00 95.81 105 HIS A N 1
ATOM 813 C CA . HIS A 1 105 ? 6.806 -2.370 13.679 1.00 95.81 105 HIS A CA 1
ATOM 814 C C . HIS A 1 105 ? 5.884 -2.128 12.490 1.00 95.81 105 HIS A C 1
ATOM 816 O O . HIS A 1 105 ? 5.455 -3.076 11.833 1.00 95.81 105 HIS A O 1
ATOM 822 N N . LEU A 1 106 ? 5.625 -0.856 12.202 1.00 96.50 106 LEU A N 1
ATOM 823 C CA . LEU A 1 106 ? 4.833 -0.392 11.072 1.00 96.50 106 LEU A CA 1
ATOM 824 C C . LEU A 1 106 ? 5.675 0.605 10.273 1.00 96.50 106 LEU A C 1
ATOM 826 O O . LEU A 1 106 ? 6.091 1.631 10.802 1.00 96.50 106 LEU A O 1
ATOM 830 N N . ALA A 1 107 ? 5.935 0.287 9.009 1.00 95.81 107 ALA A N 1
ATOM 831 C CA . ALA A 1 107 ? 6.570 1.183 8.055 1.00 95.81 107 ALA A CA 1
ATOM 832 C C . ALA A 1 107 ? 5.527 1.610 7.023 1.00 95.81 107 ALA A C 1
ATOM 834 O O . ALA A 1 107 ? 4.844 0.766 6.443 1.00 95.81 107 ALA A O 1
ATOM 835 N N . MET A 1 108 ? 5.400 2.910 6.784 1.00 95.81 108 MET A N 1
ATOM 836 C CA . MET A 1 108 ? 4.465 3.456 5.806 1.00 95.81 108 MET A CA 1
ATOM 837 C C . MET A 1 108 ? 5.076 4.676 5.118 1.00 95.81 108 MET A C 1
ATOM 839 O O . MET A 1 108 ? 5.883 5.382 5.719 1.00 95.81 108 MET A O 1
ATOM 843 N N . MET A 1 109 ? 4.707 4.905 3.859 1.00 96.31 109 MET A N 1
ATOM 844 C CA . MET A 1 109 ? 5.093 6.118 3.123 1.00 96.31 109 MET A CA 1
ATOM 845 C C . MET A 1 109 ? 4.160 7.326 3.323 1.00 96.31 109 MET A C 1
ATOM 847 O O . MET A 1 109 ? 4.637 8.449 3.155 1.00 96.31 109 MET A O 1
ATOM 851 N N . PRO A 1 110 ? 2.851 7.172 3.614 1.00 96.12 110 PRO A N 1
ATOM 852 C CA . PRO A 1 110 ? 1.997 8.313 3.910 1.00 96.12 110 PRO A CA 1
ATOM 853 C C . PRO A 1 110 ? 2.352 8.956 5.250 1.00 96.12 110 PRO A C 1
ATOM 855 O O . PRO A 1 110 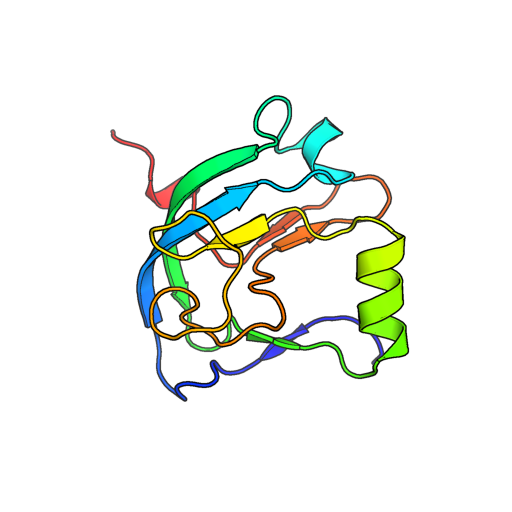? 2.930 8.314 6.122 1.00 96.12 110 PRO A O 1
ATOM 858 N N . HIS A 1 111 ? 1.957 10.216 5.406 1.00 96.44 111 HIS A N 1
ATOM 859 C CA . HIS A 1 111 ? 2.254 11.056 6.559 1.00 96.44 111 HIS A CA 1
ATOM 860 C C . HIS A 1 111 ? 0.978 11.367 7.365 1.00 96.44 111 HIS A C 1
ATOM 862 O O . HIS A 1 111 ? 0.445 12.480 7.255 1.00 96.44 111 HIS A O 1
ATOM 868 N N . PRO A 1 112 ? 0.432 10.410 8.145 1.00 92.69 112 PRO A N 1
ATOM 869 C CA . PRO A 1 112 ? -0.750 10.654 8.975 1.00 92.69 112 PRO A CA 1
ATOM 870 C C . PRO A 1 112 ? -0.520 11.759 10.016 1.00 92.69 112 PRO A C 1
ATOM 872 O O . PRO A 1 112 ? -1.449 12.490 10.351 1.00 92.69 112 PRO A O 1
ATOM 875 N N . GLU A 1 113 ? 0.720 11.964 10.463 1.00 94.50 113 GLU A N 1
ATOM 876 C CA . GLU A 1 113 ? 1.100 13.043 11.379 1.00 94.50 113 GLU A CA 1
ATOM 877 C C . GLU A 1 113 ? 0.913 14.445 10.778 1.00 94.50 113 GLU A C 1
ATOM 879 O O . GLU A 1 113 ? 0.855 15.428 11.509 1.00 94.50 113 GLU A O 1
ATOM 884 N N . ARG A 1 114 ? 0.795 14.556 9.448 1.00 93.56 114 ARG A N 1
ATOM 885 C CA . ARG A 1 114 ? 0.520 15.822 8.747 1.00 93.56 114 ARG A CA 1
ATOM 886 C C . ARG A 1 114 ? -0.973 16.089 8.548 1.00 93.56 114 ARG A C 1
ATOM 888 O O . ARG A 1 114 ? -1.327 17.079 7.914 1.00 93.56 114 ARG A O 1
ATOM 895 N N . VAL A 1 115 ? -1.843 15.202 9.033 1.00 88.31 115 VAL A N 1
ATOM 896 C CA . VAL A 1 115 ? -3.309 15.298 8.898 1.00 88.31 115 VAL A CA 1
ATOM 897 C C . VAL A 1 115 ? -3.966 15.747 10.213 1.00 88.31 115 VAL A C 1
ATOM 899 O O . VAL A 1 115 ? -5.184 15.857 10.302 1.00 88.31 115 VAL A O 1
ATOM 902 N N . THR A 1 116 ? -3.182 16.051 11.250 1.00 81.12 116 THR A N 1
ATOM 903 C CA . THR A 1 116 ? -3.717 16.580 12.509 1.00 81.12 116 THR A CA 1
ATOM 904 C C . THR A 1 116 ? -4.028 18.068 12.379 1.00 81.12 116 THR A C 1
ATOM 906 O O . THR A 1 116 ? -3.168 18.855 11.979 1.00 81.12 116 THR A O 1
ATOM 909 N N . VAL A 1 117 ? -5.247 18.458 12.742 1.00 67.12 117 VAL A N 1
ATOM 910 C CA . VAL A 1 117 ? -5.637 19.865 12.885 1.00 67.12 117 VAL A CA 1
ATOM 911 C C . VAL A 1 117 ? -5.107 20.358 14.234 1.00 67.12 117 VAL A C 1
ATOM 913 O O . VAL A 1 117 ? -5.336 19.691 15.244 1.00 67.12 117 VAL A O 1
ATOM 916 N N . TRP A 1 118 ? -4.383 21.476 14.237 1.00 48.88 118 TRP A N 1
ATOM 917 C CA . TRP A 1 118 ? -4.054 22.224 15.454 1.00 48.88 118 TRP A CA 1
ATOM 918 C C . TRP A 1 118 ? -5.099 23.311 15.680 1.00 48.88 118 TRP A C 1
ATOM 920 O O . TRP A 1 118 ? -5.470 23.964 14.676 1.00 48.88 118 TRP A O 1
#

Secondary structure (DSSP, 8-state):
--S-EEE--TTSS-EEEEEEEEEPSSGGGGTTSTT-TT-EEEEEEEESS-EEE-SSHHHHHHHHHTT---EEEB-TTS-B---TTTSSS--GGGB-EEE-TTSS-EEESSBGGGS---